Protein AF-A0A937WXD7-F1 (afdb_monomer)

pLDDT: mean 73.25, std 17.87, range [34.25, 95.38]

Nearest PDB structures (foldseek):
  3fwv-assembly2_B  TM=6.946E-01  e=4.089E-01  Homo sapiens
  2xpi-assembly1_D  TM=7.766E-01  e=8.037E-01  Schizosaccharomyces pombe
  3esk-assembly1_A  TM=7.006E-01  e=1.664E+00  Homo sapiens
  4gcn-assembly2_B  TM=9.000E-01  e=4.958E+00  Caenorhabditis elegans
  8amz-assembly1_Q  TM=5.021E-01  e=4.469E+00  Spinacia oleracea

Mean predicted aligned error: 12.11 Å

Secondary structure (DSSP, 8-state):
--HHHHHHHHHHHHHHHHHHHHHHHHHHHHHHHHHHHHHHHHHHHTT-HHHHHHHHHHHHHHGGGS---HHHHHHHHHHHHHHHHHTT-HHHHHHHHHHHHHHHHHHHHHHHHHHHHHHTTT-TT--SHHHHTT--

Sequence (136 aa):
MTAARIVSRLLLLLGVQLSAGFAITSDAWGQEASARFEEAVGLLNANRPTDASALLHETLATASGLALPAAVRAKAFTTLAMSEWAMYRRPSAEAALVSAIRTDARSFMAFGATWAKQIAGRFRGYPAFCRSRNAV

Structure (mmCIF, N/CA/C/O backbone):
data_AF-A0A937WXD7-F1
#
_entry.id   AF-A0A937WXD7-F1
#
loop_
_atom_site.group_PDB
_atom_site.id
_atom_site.type_symbol
_atom_site.label_atom_id
_atom_site.label_alt_id
_atom_site.label_comp_id
_atom_site.label_asym_id
_atom_site.label_entity_id
_atom_site.label_seq_id
_atom_site.pdbx_PDB_ins_code
_atom_site.Cartn_x
_atom_site.Cartn_y
_atom_site.Cartn_z
_atom_site.occupancy
_atom_site.B_iso_or_equiv
_atom_site.auth_seq_id
_atom_site.auth_comp_id
_atom_site.auth_asym_id
_atom_site.auth_atom_id
_atom_site.pdbx_PDB_model_num
ATOM 1 N N . MET A 1 1 ? -29.017 23.520 48.560 1.00 54.31 1 MET A N 1
ATOM 2 C CA . MET A 1 1 ? -29.094 22.849 47.241 1.00 54.31 1 MET A CA 1
ATOM 3 C C . MET A 1 1 ? -28.289 23.659 46.223 1.00 54.31 1 MET A C 1
ATOM 5 O O . MET A 1 1 ? -28.898 24.524 45.619 1.00 54.31 1 MET A O 1
ATOM 9 N N . THR A 1 2 ? -26.976 23.458 46.010 1.00 56.44 2 THR A N 1
ATOM 10 C CA . THR A 1 2 ? -26.316 24.251 44.931 1.00 56.44 2 THR A CA 1
ATOM 11 C C . THR A 1 2 ? -24.953 23.777 44.413 1.00 56.44 2 THR A C 1
ATOM 13 O O . THR A 1 2 ? -24.706 23.964 43.233 1.00 56.44 2 THR A O 1
ATOM 16 N N . ALA A 1 3 ? -24.083 23.121 45.189 1.00 48.50 3 ALA A N 1
ATOM 17 C CA . ALA A 1 3 ? -22.734 22.789 44.686 1.00 48.50 3 ALA A CA 1
ATOM 18 C C . ALA A 1 3 ? -22.660 21.467 43.886 1.00 48.50 3 ALA A C 1
ATOM 20 O O . ALA A 1 3 ? -22.119 21.427 42.782 1.00 48.50 3 ALA A O 1
ATOM 21 N N . ALA A 1 4 ? -23.274 20.388 44.386 1.00 50.88 4 ALA A N 1
ATOM 22 C CA . ALA A 1 4 ? -23.145 19.046 43.797 1.00 50.88 4 ALA A CA 1
ATOM 23 C C . ALA A 1 4 ? -23.747 18.915 42.381 1.00 50.88 4 ALA A C 1
ATOM 25 O O . ALA A 1 4 ? -23.225 18.190 41.536 1.00 50.88 4 ALA A O 1
ATOM 26 N N . ARG A 1 5 ? -24.825 19.657 42.087 1.00 55.03 5 ARG A N 1
ATOM 27 C CA . ARG A 1 5 ? -25.471 19.654 40.761 1.00 55.03 5 ARG A CA 1
ATOM 28 C C . ARG A 1 5 ? -24.654 20.392 39.697 1.00 55.03 5 ARG A C 1
ATOM 30 O O . ARG A 1 5 ? -24.740 20.037 38.526 1.00 55.03 5 ARG A O 1
ATOM 37 N N . ILE A 1 6 ? -23.863 21.389 40.099 1.00 57.25 6 ILE A N 1
ATOM 38 C CA . ILE A 1 6 ? -23.014 22.168 39.190 1.00 57.25 6 ILE A CA 1
ATOM 39 C C . ILE A 1 6 ? -21.784 21.347 38.801 1.00 57.25 6 ILE A C 1
ATOM 41 O O . ILE A 1 6 ? -21.509 21.214 37.616 1.00 57.25 6 ILE A O 1
ATOM 45 N N . VAL A 1 7 ? -21.115 20.711 39.770 1.00 58.84 7 VAL A N 1
ATOM 46 C CA . VAL A 1 7 ? -19.938 19.856 39.515 1.00 58.84 7 VAL A CA 1
ATOM 47 C C . VAL A 1 7 ? -20.293 18.666 38.619 1.00 58.84 7 VAL A C 1
ATOM 49 O O . VAL A 1 7 ? -19.567 18.359 37.679 1.00 58.84 7 VAL A O 1
ATOM 52 N N . SER A 1 8 ? -21.453 18.041 38.846 1.00 52.41 8 SER A N 1
ATOM 53 C CA . SER A 1 8 ? -21.922 16.916 38.029 1.00 52.41 8 SER A CA 1
ATOM 54 C C . SER A 1 8 ? -22.272 17.333 36.590 1.00 52.41 8 SER A C 1
ATOM 56 O O . SER A 1 8 ? -21.928 16.627 35.644 1.00 52.41 8 SER A O 1
ATOM 58 N N . ARG A 1 9 ? -22.864 18.522 36.392 1.00 55.69 9 ARG A N 1
ATOM 59 C CA . ARG A 1 9 ? -23.086 19.091 35.049 1.00 55.69 9 ARG A CA 1
ATOM 60 C C . ARG A 1 9 ? -21.786 19.509 34.358 1.00 55.69 9 ARG A C 1
ATOM 62 O O . ARG A 1 9 ? -21.676 19.312 33.154 1.00 55.69 9 ARG A O 1
ATOM 69 N N . LEU A 1 10 ? -20.810 20.041 35.097 1.00 55.84 10 LEU A N 1
ATOM 70 C CA . LEU A 1 10 ? -19.503 20.411 34.547 1.00 55.84 10 LEU A CA 1
ATOM 71 C C . LEU A 1 10 ? -18.728 19.174 34.071 1.00 55.84 10 LEU A C 1
ATOM 73 O O . LEU A 1 10 ? -18.186 19.188 32.973 1.00 55.84 10 LEU A O 1
ATOM 77 N N . LEU A 1 11 ? -18.732 18.093 34.860 1.00 55.59 11 LEU A N 1
ATOM 78 C CA . LEU A 1 11 ? -18.101 16.817 34.499 1.00 55.59 11 LEU A CA 1
ATOM 79 C C . LEU A 1 11 ? -18.755 16.168 33.274 1.00 55.59 11 LEU A C 1
ATOM 81 O O . LEU A 1 11 ? -18.049 15.648 32.414 1.00 55.59 11 LEU A O 1
ATOM 85 N N . LEU A 1 12 ? -20.085 16.238 33.157 1.00 55.94 12 LEU A N 1
ATOM 86 C CA . LEU A 1 12 ? -20.796 15.757 31.969 1.00 55.94 12 LEU A CA 1
ATOM 87 C C . LEU A 1 12 ? -20.461 16.592 30.725 1.00 55.94 12 LEU A C 1
ATOM 89 O O . LEU A 1 12 ? -20.209 16.025 29.668 1.00 55.94 12 LEU A O 1
ATOM 93 N N . LEU A 1 13 ? -20.402 17.922 30.841 1.00 52.91 13 LEU A N 1
ATOM 94 C CA . LEU A 1 13 ? -20.042 18.799 29.720 1.00 52.91 13 LEU A CA 1
ATOM 95 C C . LEU A 1 13 ? -18.579 18.613 29.277 1.00 52.91 13 LEU A C 1
ATOM 97 O O . LEU A 1 13 ? -18.317 18.549 28.078 1.00 52.91 13 LEU A O 1
ATOM 101 N N . LEU A 1 14 ? -17.646 18.448 30.221 1.00 51.62 14 LEU A N 1
ATOM 102 C CA . LEU A 1 14 ? -16.238 18.132 29.939 1.00 51.62 14 LEU A CA 1
ATOM 103 C C . LEU A 1 14 ? -16.071 16.743 29.298 1.00 51.62 14 LEU A C 1
ATOM 105 O O . LEU A 1 14 ? -15.322 16.601 28.332 1.00 51.62 14 LEU A O 1
ATOM 109 N N . GLY A 1 15 ? -16.800 15.731 29.778 1.00 48.06 15 GLY A N 1
ATOM 110 C CA . GLY A 1 15 ? -16.779 14.382 29.202 1.00 48.06 15 GLY A CA 1
ATOM 111 C C . GLY A 1 15 ? -17.342 14.318 27.776 1.00 48.06 15 GLY A C 1
ATOM 112 O O . GLY A 1 15 ? -16.818 13.583 26.937 1.00 48.06 15 GLY A O 1
ATOM 113 N N . VAL A 1 16 ? -18.364 15.127 27.473 1.00 51.28 16 VAL A N 1
ATOM 114 C CA . VAL A 1 16 ? -18.978 15.222 26.136 1.00 51.28 16 VAL A CA 1
ATOM 115 C C . VAL A 1 16 ? -18.104 16.019 25.157 1.00 51.28 16 VAL A C 1
ATOM 117 O O . VAL A 1 16 ? -18.002 15.645 23.990 1.00 51.28 16 VAL A O 1
ATOM 120 N N . GLN A 1 17 ? -17.417 17.076 25.603 1.00 48.44 17 GLN A N 1
ATOM 121 C CA . GLN A 1 17 ? -16.525 17.847 24.723 1.00 48.44 17 GLN A CA 1
ATOM 122 C C . GLN A 1 17 ? -15.269 17.069 24.308 1.00 48.44 17 GLN A C 1
ATOM 124 O O . GLN A 1 17 ? -14.849 17.168 23.156 1.00 48.44 17 GLN A O 1
ATOM 129 N N . LEU A 1 18 ? -14.696 16.256 25.201 1.00 50.09 18 LEU A N 1
ATOM 130 C CA . LEU A 1 18 ? -13.510 15.450 24.882 1.00 50.09 18 LEU A CA 1
ATOM 131 C C . LEU A 1 18 ? -13.818 14.317 23.893 1.00 50.09 18 LEU A C 1
ATOM 133 O O . LEU A 1 18 ? -13.016 14.040 23.006 1.00 50.09 18 LEU A O 1
ATOM 137 N N . SER A 1 19 ? -14.993 13.695 23.998 1.00 46.59 19 SER A N 1
ATOM 138 C CA . SER A 1 19 ? -15.411 12.619 23.091 1.00 46.59 19 SER A CA 1
ATOM 139 C C . SER A 1 19 ? -15.841 13.144 21.716 1.00 46.59 19 SER A C 1
ATOM 141 O O . SER A 1 19 ? -15.471 12.556 20.700 1.00 46.59 19 SER A O 1
ATOM 143 N N . ALA A 1 20 ? -16.526 14.291 21.655 1.00 48.53 20 ALA A N 1
ATOM 144 C CA . ALA A 1 20 ? -16.847 14.950 20.388 1.00 48.53 20 ALA A CA 1
ATOM 145 C C . ALA A 1 20 ? -15.590 15.480 19.671 1.00 48.53 20 ALA A C 1
ATOM 147 O O . ALA A 1 20 ? -15.448 15.290 18.464 1.00 48.53 20 ALA A O 1
ATOM 148 N N . GLY A 1 21 ? -14.645 16.081 20.405 1.00 47.41 21 GLY A N 1
ATOM 149 C CA . GLY A 1 21 ? -13.369 16.532 19.840 1.00 47.41 21 GLY A CA 1
ATOM 150 C C . GLY A 1 21 ? -12.519 15.377 19.303 1.00 47.41 21 GLY A C 1
ATOM 151 O O . GLY A 1 21 ? -11.939 15.493 18.224 1.00 47.41 21 GLY A O 1
ATOM 152 N N . PHE A 1 22 ? -12.501 14.237 20.000 1.00 50.19 22 PHE A N 1
ATOM 153 C CA . PHE A 1 22 ? -11.789 13.034 19.559 1.00 50.19 22 PHE A CA 1
ATOM 154 C C . PHE A 1 22 ? -12.429 12.397 18.315 1.00 50.19 22 PHE A C 1
ATOM 156 O O . PHE A 1 22 ? -11.721 12.017 17.389 1.00 50.19 22 PHE A O 1
ATOM 163 N N . ALA A 1 23 ? -13.762 12.343 18.239 1.00 51.12 23 ALA A N 1
ATOM 164 C CA . ALA A 1 23 ? -14.464 11.817 17.067 1.00 51.12 23 ALA A CA 1
ATOM 165 C C . ALA A 1 23 ? -14.238 12.685 15.813 1.00 51.12 23 ALA A C 1
ATOM 167 O O . ALA A 1 23 ? -13.855 12.160 14.769 1.00 51.12 23 ALA A O 1
ATOM 168 N N . ILE A 1 24 ? -14.378 14.013 15.929 1.00 52.97 24 ILE A N 1
ATOM 169 C CA . ILE A 1 24 ? -14.190 14.955 14.807 1.00 52.97 24 ILE A CA 1
ATOM 170 C C . ILE A 1 24 ? -12.747 14.920 14.290 1.00 52.97 24 ILE A C 1
ATOM 172 O O . ILE A 1 24 ? -12.511 14.931 13.082 1.00 52.97 24 ILE A O 1
ATOM 176 N N . THR A 1 25 ? -11.773 14.846 15.200 1.00 53.53 25 THR A N 1
ATOM 177 C CA . THR A 1 25 ? -10.364 14.714 14.815 1.00 53.53 25 THR A CA 1
ATOM 178 C C . THR A 1 25 ? -10.084 13.347 14.196 1.00 53.53 25 THR A C 1
ATOM 180 O O . THR A 1 25 ? -9.428 13.286 13.163 1.00 53.53 25 THR A O 1
ATOM 183 N N . SER A 1 26 ? -10.643 12.255 14.720 1.00 58.16 26 SER A N 1
ATOM 184 C CA . SER A 1 26 ? -10.443 10.923 14.133 1.00 58.16 26 SER A CA 1
ATOM 185 C C . SER A 1 26 ? -10.993 10.787 12.704 1.00 58.16 26 SER A C 1
ATOM 187 O O . SER A 1 26 ? -10.331 10.176 11.864 1.00 58.16 26 SER A O 1
ATOM 189 N N . ASP A 1 27 ? -12.133 11.417 12.397 1.00 65.00 27 ASP A N 1
ATOM 190 C CA . ASP A 1 27 ? -12.727 11.403 11.054 1.00 65.00 27 ASP A CA 1
ATOM 191 C C . ASP A 1 27 ? -11.939 12.277 10.070 1.00 65.00 27 ASP A C 1
ATOM 193 O O . ASP A 1 27 ? -11.643 11.839 8.958 1.00 65.00 27 ASP A O 1
ATOM 197 N N . ALA A 1 28 ? -11.534 13.485 10.477 1.00 66.19 28 ALA A N 1
ATOM 198 C CA . ALA A 1 28 ? -10.735 14.373 9.628 1.00 66.19 28 ALA A CA 1
ATOM 199 C C . ALA A 1 28 ? -9.377 13.747 9.270 1.00 66.19 28 ALA A C 1
ATOM 201 O O . ALA A 1 28 ? -8.950 13.778 8.116 1.00 66.19 28 ALA A O 1
ATOM 202 N N . TRP A 1 29 ? -8.727 13.112 10.246 1.00 66.06 29 TRP A N 1
ATOM 203 C CA . TRP A 1 29 ? -7.471 12.400 10.025 1.00 66.06 29 TRP A CA 1
ATOM 204 C C . TRP A 1 29 ? -7.662 11.123 9.195 1.00 66.06 29 TRP A C 1
ATOM 206 O O . TRP A 1 29 ? -6.797 10.777 8.390 1.00 66.06 29 TRP A O 1
ATOM 216 N N . GLY A 1 30 ? -8.799 10.437 9.339 1.00 71.19 30 GLY A N 1
ATOM 217 C CA . GLY A 1 30 ? -9.152 9.288 8.507 1.00 71.19 30 GLY A CA 1
ATOM 218 C C . GLY A 1 30 ? -9.351 9.649 7.030 1.00 71.19 30 GLY A C 1
ATOM 219 O O . GLY A 1 30 ? -8.919 8.901 6.146 1.00 71.19 30 GLY A O 1
ATOM 220 N N . GLN A 1 31 ? -9.958 10.808 6.756 1.00 78.00 31 GLN A N 1
ATOM 221 C CA . GLN A 1 31 ? -10.128 11.340 5.400 1.00 78.00 31 GLN A CA 1
ATOM 222 C C . GLN A 1 31 ? -8.793 11.769 4.786 1.00 78.00 31 GLN A C 1
ATOM 224 O O . GLN A 1 31 ? -8.493 11.379 3.660 1.00 78.00 31 GLN A O 1
ATOM 229 N N . GLU A 1 32 ? -7.955 12.485 5.541 1.00 83.75 32 GLU A N 1
ATOM 230 C CA . GLU A 1 32 ? -6.622 12.899 5.084 1.00 83.75 32 GLU A CA 1
ATOM 231 C C . GLU A 1 32 ? -5.732 11.690 4.755 1.00 83.75 32 GLU A C 1
ATOM 233 O O . GLU A 1 32 ? -5.123 11.625 3.688 1.00 83.75 32 GLU A O 1
ATOM 238 N N . ALA A 1 33 ? -5.704 10.680 5.631 1.00 81.94 33 ALA A N 1
ATOM 239 C CA . ALA A 1 33 ? -4.957 9.451 5.376 1.00 81.94 33 ALA A CA 1
ATOM 240 C C . ALA A 1 33 ? -5.478 8.714 4.129 1.00 81.94 33 ALA A C 1
ATOM 242 O O . ALA A 1 33 ? -4.689 8.216 3.327 1.00 81.94 33 ALA A O 1
ATOM 243 N N . SER A 1 34 ? -6.800 8.685 3.927 1.00 81.94 34 SER A N 1
ATOM 244 C CA . SER A 1 34 ? -7.402 8.085 2.731 1.00 81.94 34 SER A CA 1
ATOM 245 C C . SER A 1 34 ? -7.023 8.842 1.453 1.00 81.94 34 SER A C 1
ATOM 247 O O . SER A 1 34 ? -6.686 8.206 0.456 1.00 81.94 34 SER A O 1
ATOM 249 N N . ALA A 1 35 ? -7.008 10.177 1.485 1.00 87.44 35 ALA A N 1
ATOM 250 C CA . ALA A 1 35 ? -6.587 11.004 0.356 1.00 87.44 35 ALA A CA 1
ATOM 251 C C . ALA A 1 35 ? -5.115 10.761 -0.016 1.00 87.44 35 ALA A C 1
ATOM 253 O O . ALA A 1 35 ? -4.805 10.542 -1.187 1.00 87.44 35 ALA A O 1
ATOM 254 N N . ARG A 1 36 ? -4.219 10.690 0.978 1.00 90.94 36 ARG A N 1
ATOM 255 C CA . ARG A 1 36 ? -2.796 10.373 0.757 1.00 90.94 36 ARG A CA 1
ATOM 256 C C . ARG A 1 36 ? -2.575 8.970 0.202 1.00 90.94 36 ARG A C 1
ATOM 258 O O . ARG A 1 36 ? -1.652 8.749 -0.578 1.00 90.94 36 ARG A O 1
ATOM 265 N N . PHE A 1 37 ? -3.427 8.006 0.553 1.00 90.00 37 PHE A N 1
ATOM 266 C CA . PHE A 1 37 ? -3.363 6.677 -0.054 1.00 90.00 37 PHE A CA 1
ATOM 267 C C . PHE A 1 37 ? -3.756 6.690 -1.532 1.00 90.00 37 PHE A C 1
ATOM 269 O O . PHE A 1 37 ? -3.083 6.043 -2.334 1.00 90.00 37 PHE A O 1
ATOM 276 N N . GLU A 1 38 ? -4.797 7.433 -1.909 1.00 89.62 38 GLU A N 1
ATOM 277 C CA . GLU A 1 38 ? -5.166 7.601 -3.321 1.00 89.62 38 GLU A CA 1
ATOM 278 C C . GLU A 1 38 ? -4.081 8.366 -4.099 1.00 89.62 38 GLU A C 1
ATOM 280 O O . GLU A 1 38 ? -3.742 7.994 -5.225 1.00 89.62 38 GLU A O 1
ATOM 285 N N . GLU A 1 39 ? -3.441 9.362 -3.479 1.00 93.75 39 GLU A N 1
ATOM 286 C CA . GLU A 1 39 ? -2.273 10.039 -4.052 1.00 93.75 39 GLU A CA 1
ATOM 287 C C . GLU A 1 39 ? -1.114 9.060 -4.299 1.00 93.75 39 GLU A C 1
ATOM 289 O O . GLU A 1 39 ? -0.551 9.029 -5.397 1.00 93.75 39 GLU A O 1
ATOM 294 N N . ALA A 1 40 ? -0.795 8.197 -3.331 1.00 92.81 40 ALA A N 1
ATOM 295 C CA . ALA A 1 40 ? 0.245 7.184 -3.490 1.00 92.81 40 ALA A CA 1
ATOM 296 C C . ALA A 1 40 ? -0.059 6.203 -4.636 1.00 92.81 40 ALA A C 1
ATOM 298 O O . ALA A 1 40 ? 0.847 5.802 -5.372 1.00 92.81 40 ALA A O 1
ATOM 299 N N . VAL A 1 41 ? -1.332 5.843 -4.838 1.00 89.44 41 VAL A N 1
ATOM 300 C CA . VAL A 1 41 ? -1.765 5.048 -6.000 1.00 89.44 41 VAL A CA 1
ATOM 301 C C . VAL A 1 41 ? -1.526 5.819 -7.302 1.00 89.44 41 VAL A C 1
ATOM 303 O O . VAL A 1 41 ? -1.003 5.251 -8.265 1.00 89.44 41 VAL A O 1
ATOM 306 N N . GLY A 1 42 ? -1.846 7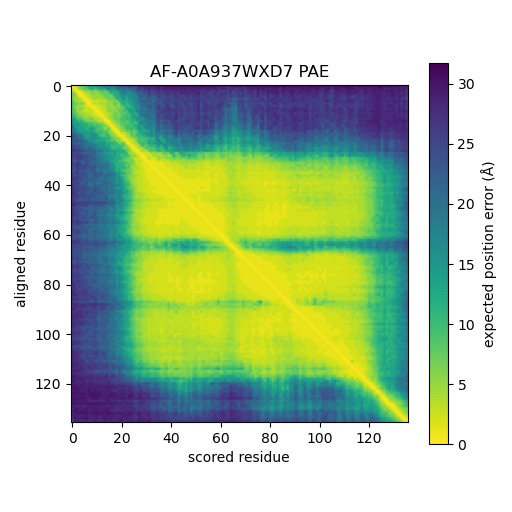.114 -7.333 1.00 89.56 42 GLY A N 1
ATOM 307 C CA . GLY A 1 42 ? -1.548 8.001 -8.459 1.00 89.56 42 GLY A CA 1
ATOM 308 C C . GLY A 1 42 ? -0.054 8.059 -8.793 1.00 89.56 42 GLY A C 1
ATOM 309 O O . GLY A 1 42 ? 0.325 7.885 -9.953 1.00 89.56 42 GLY A O 1
ATOM 310 N N . LEU A 1 43 ? 0.803 8.218 -7.780 1.00 91.62 43 LEU A N 1
ATOM 311 C CA . LEU A 1 43 ? 2.263 8.221 -7.923 1.00 91.62 43 LEU A CA 1
ATOM 312 C C . LEU A 1 43 ? 2.785 6.893 -8.483 1.00 91.62 43 LEU A C 1
ATOM 314 O O . LEU A 1 43 ? 3.588 6.886 -9.420 1.00 91.62 43 LEU A O 1
ATOM 318 N N . LEU A 1 44 ? 2.286 5.763 -7.975 1.00 85.94 44 LEU A N 1
ATOM 319 C CA . LEU A 1 44 ? 2.652 4.445 -8.490 1.00 85.94 44 LEU A CA 1
ATOM 320 C C . LEU A 1 44 ? 2.236 4.280 -9.964 1.00 85.94 44 LEU A C 1
ATOM 322 O O . LEU A 1 44 ? 3.035 3.824 -10.784 1.00 85.94 44 LEU A O 1
ATOM 326 N N . ASN A 1 45 ? 1.028 4.717 -10.332 1.00 85.06 45 ASN A N 1
ATOM 327 C CA . ASN A 1 45 ? 0.537 4.690 -11.717 1.00 85.06 45 ASN A CA 1
ATOM 328 C C . ASN A 1 45 ? 1.338 5.610 -12.656 1.00 85.06 45 ASN A C 1
ATOM 330 O O . ASN A 1 45 ? 1.533 5.287 -13.836 1.00 85.06 45 ASN A O 1
ATOM 334 N N . ALA A 1 46 ? 1.854 6.718 -12.123 1.00 88.00 46 ALA A N 1
ATOM 335 C CA . ALA A 1 46 ? 2.773 7.632 -12.795 1.00 88.00 46 ALA A CA 1
ATOM 336 C C . ALA A 1 46 ? 4.227 7.118 -12.844 1.00 88.00 46 ALA A C 1
ATOM 338 O O . ALA A 1 46 ? 5.116 7.852 -13.269 1.00 88.00 46 ALA A O 1
ATOM 339 N N . ASN A 1 47 ? 4.480 5.862 -12.451 1.00 86.69 47 ASN A N 1
ATOM 340 C CA . ASN A 1 47 ? 5.806 5.242 -12.425 1.00 86.69 47 ASN A CA 1
ATOM 341 C C . ASN A 1 47 ? 6.795 5.931 -11.464 1.00 86.69 47 ASN A C 1
ATOM 343 O O . ASN A 1 47 ? 7.998 5.972 -11.723 1.00 86.69 47 ASN A O 1
ATOM 347 N N . ARG A 1 48 ? 6.292 6.452 -10.338 1.00 88.19 48 ARG A N 1
ATOM 348 C CA . ARG A 1 48 ? 7.074 7.072 -9.255 1.00 88.19 48 ARG A CA 1
ATOM 349 C C . ARG A 1 48 ? 6.997 6.229 -7.969 1.00 88.19 48 ARG A C 1
ATOM 351 O O . ARG A 1 48 ? 6.458 6.688 -6.962 1.00 88.19 48 ARG A O 1
ATOM 358 N N . PRO A 1 49 ? 7.504 4.979 -7.973 1.00 89.94 49 PRO A N 1
ATOM 359 C CA . PRO A 1 49 ? 7.355 4.062 -6.840 1.00 89.94 49 PRO A CA 1
ATOM 360 C C . PRO A 1 49 ? 8.110 4.517 -5.582 1.00 89.94 49 PRO A C 1
ATOM 362 O O . PRO A 1 49 ? 7.676 4.208 -4.476 1.00 89.94 49 PRO A O 1
ATOM 365 N N . THR A 1 50 ? 9.203 5.273 -5.726 1.00 92.31 50 THR A N 1
ATOM 366 C CA . THR A 1 50 ? 9.938 5.845 -4.586 1.00 92.31 50 THR A CA 1
ATOM 367 C C . THR A 1 50 ? 9.076 6.825 -3.802 1.00 92.31 50 THR A C 1
ATOM 369 O O . THR A 1 50 ? 8.991 6.725 -2.581 1.00 92.31 50 THR A O 1
ATOM 372 N N . ASP A 1 51 ? 8.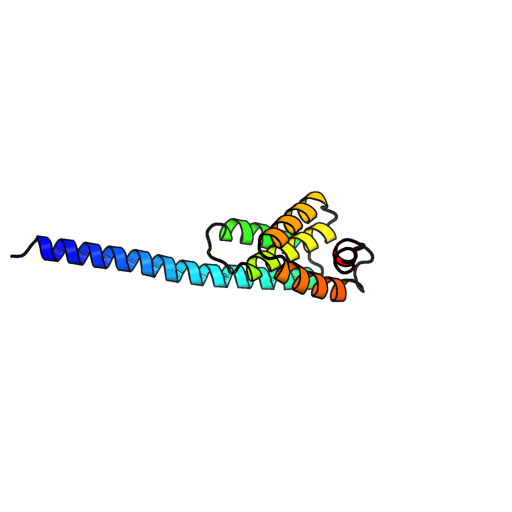390 7.721 -4.510 1.00 94.81 51 ASP A N 1
ATOM 373 C CA . ASP A 1 51 ? 7.557 8.753 -3.894 1.00 94.81 51 ASP A CA 1
ATOM 374 C C . ASP A 1 51 ? 6.297 8.134 -3.281 1.00 94.81 51 ASP A C 1
ATOM 376 O O . ASP A 1 51 ? 5.922 8.470 -2.161 1.00 94.81 51 ASP A O 1
ATOM 380 N N . ALA A 1 52 ? 5.697 7.158 -3.973 1.00 93.12 52 ALA A N 1
ATOM 381 C CA . ALA A 1 52 ? 4.573 6.387 -3.448 1.00 93.12 52 ALA A CA 1
ATOM 382 C C . ALA A 1 52 ? 4.942 5.648 -2.147 1.00 93.12 52 ALA A C 1
ATOM 384 O O . ALA A 1 52 ? 4.194 5.708 -1.174 1.00 93.12 52 ALA A O 1
ATOM 385 N N . SER A 1 53 ? 6.101 4.977 -2.108 1.00 94.88 53 SER A N 1
ATOM 386 C CA . SER A 1 53 ? 6.603 4.295 -0.904 1.00 94.88 53 SER A CA 1
ATOM 387 C C . SER A 1 53 ? 6.837 5.277 0.246 1.00 94.88 53 SER A C 1
ATOM 389 O O . SER A 1 53 ? 6.360 5.028 1.353 1.00 94.88 53 SER A O 1
ATOM 391 N N . ALA A 1 54 ? 7.505 6.408 -0.009 1.00 95.19 54 ALA A N 1
ATOM 392 C CA . ALA A 1 54 ? 7.775 7.415 1.015 1.00 95.19 54 ALA A CA 1
ATOM 393 C C . ALA A 1 54 ? 6.478 7.959 1.637 1.00 95.19 54 ALA A C 1
ATOM 395 O O . ALA A 1 54 ? 6.322 7.925 2.859 1.00 95.19 54 ALA A O 1
ATOM 396 N N . LEU A 1 55 ? 5.519 8.355 0.792 1.00 95.38 55 LEU A N 1
ATOM 397 C CA . LEU A 1 55 ? 4.215 8.853 1.229 1.00 95.38 55 LEU A CA 1
ATOM 398 C C . LEU A 1 55 ? 3.445 7.801 2.040 1.00 95.38 55 LEU A C 1
ATOM 400 O O . LEU A 1 55 ? 2.814 8.124 3.048 1.00 95.38 55 LEU A O 1
ATOM 404 N N . LEU A 1 56 ? 3.510 6.528 1.637 1.00 93.94 56 LEU A N 1
ATOM 405 C CA . LEU A 1 56 ? 2.836 5.436 2.340 1.00 93.94 56 LEU A CA 1
ATOM 406 C C . LEU A 1 56 ? 3.459 5.136 3.701 1.00 93.94 56 LEU A C 1
ATOM 408 O O . LEU A 1 56 ? 2.712 4.930 4.653 1.00 93.94 56 LEU A O 1
ATOM 412 N N . HIS A 1 57 ? 4.789 5.128 3.822 1.00 93.19 57 HIS A N 1
ATOM 413 C CA . HIS A 1 57 ? 5.454 4.941 5.117 1.00 93.19 57 HIS A CA 1
ATOM 414 C C . HIS A 1 57 ? 5.097 6.063 6.091 1.00 93.19 57 HIS A C 1
ATOM 416 O O . HIS A 1 57 ? 4.727 5.784 7.230 1.00 93.19 57 HIS A O 1
ATOM 422 N N . GLU A 1 58 ? 5.133 7.317 5.634 1.00 91.69 58 GLU A N 1
ATOM 423 C CA . GLU A 1 58 ? 4.734 8.471 6.446 1.00 91.69 58 GLU A CA 1
ATOM 424 C C . GLU A 1 58 ? 3.265 8.372 6.877 1.00 91.69 58 GLU A C 1
ATOM 426 O O . GLU A 1 58 ? 2.933 8.487 8.062 1.00 91.69 58 GLU A O 1
ATOM 431 N N . THR A 1 59 ? 2.372 8.102 5.924 1.00 89.94 59 THR A N 1
ATOM 432 C CA . THR A 1 59 ? 0.930 8.053 6.185 1.00 89.94 59 THR A CA 1
ATOM 433 C C . THR A 1 59 ? 0.562 6.875 7.089 1.00 89.94 59 THR A C 1
ATOM 435 O O . THR A 1 59 ? -0.253 7.026 7.990 1.00 89.94 59 THR A O 1
ATOM 438 N N . LEU A 1 60 ? 1.177 5.700 6.919 1.00 88.25 60 LEU A N 1
ATOM 439 C CA . LEU A 1 60 ? 0.918 4.534 7.772 1.00 88.25 60 LEU A CA 1
ATOM 440 C C . LEU A 1 60 ? 1.493 4.701 9.185 1.00 88.25 60 LEU A C 1
ATOM 442 O O . LEU A 1 60 ? 0.874 4.242 10.145 1.00 88.25 60 LEU A O 1
ATOM 446 N N . ALA A 1 61 ? 2.641 5.371 9.332 1.00 87.06 61 ALA A N 1
ATOM 447 C CA . ALA A 1 61 ? 3.211 5.683 10.641 1.00 87.06 61 ALA A CA 1
ATOM 448 C C . ALA A 1 61 ? 2.325 6.670 11.415 1.00 87.06 61 ALA A C 1
ATOM 450 O O . ALA A 1 61 ? 1.995 6.433 12.580 1.00 87.06 61 ALA A O 1
ATOM 451 N N . THR A 1 62 ? 1.881 7.740 10.750 1.00 81.75 62 THR A N 1
ATOM 452 C CA . THR A 1 62 ? 1.002 8.761 11.342 1.00 81.75 62 THR A CA 1
ATOM 453 C C . THR A 1 62 ? -0.410 8.235 11.605 1.00 81.75 62 THR A C 1
ATOM 455 O O . THR A 1 62 ? -1.005 8.555 12.632 1.00 81.75 62 THR A O 1
ATOM 458 N N . ALA A 1 63 ? -0.927 7.354 10.747 1.00 77.25 63 ALA A N 1
ATOM 459 C CA . ALA A 1 63 ? -2.243 6.743 10.910 1.00 77.25 63 ALA A CA 1
ATOM 460 C C . ALA A 1 63 ? -2.276 5.545 11.877 1.00 77.25 63 ALA A C 1
ATOM 462 O O . ALA A 1 63 ? -3.338 4.946 12.057 1.00 77.25 63 ALA A O 1
ATOM 463 N N . SER A 1 64 ? -1.155 5.183 12.517 1.00 66.44 64 SER A N 1
ATOM 464 C CA . SER A 1 64 ? -1.051 3.995 13.385 1.00 66.44 64 SER A CA 1
ATOM 465 C C . SER A 1 64 ? -1.981 4.010 14.612 1.00 66.44 64 SER A C 1
ATOM 467 O O . SER A 1 64 ? -2.232 2.957 15.195 1.00 66.44 64 SER A O 1
ATOM 469 N N . GLY A 1 65 ? -2.564 5.164 14.957 1.00 65.00 65 GLY A N 1
ATOM 470 C CA . GLY A 1 65 ? -3.589 5.312 15.999 1.00 65.00 65 GLY A CA 1
ATOM 471 C C . GLY A 1 65 ? -5.020 5.539 15.493 1.00 65.00 65 GLY A C 1
ATOM 472 O O . GLY A 1 65 ? -5.924 5.705 16.307 1.00 65.00 65 GLY A O 1
ATOM 473 N N . LEU A 1 66 ? -5.249 5.573 14.176 1.00 69.12 66 LEU A N 1
ATOM 474 C CA . LEU A 1 66 ? -6.554 5.897 13.593 1.00 69.12 66 LEU A CA 1
ATOM 475 C C . LEU A 1 66 ? -7.382 4.640 13.308 1.00 69.12 66 LEU A C 1
ATOM 477 O O . LEU A 1 66 ? -6.881 3.625 12.810 1.00 69.12 66 LEU A O 1
ATOM 481 N N . ALA A 1 67 ? -8.691 4.733 13.549 1.00 70.38 67 ALA A N 1
ATOM 482 C CA . ALA A 1 67 ? -9.668 3.703 13.204 1.00 70.38 67 ALA A CA 1
ATOM 483 C C . ALA A 1 67 ? -9.996 3.726 11.698 1.00 70.38 67 ALA A C 1
ATOM 485 O O . ALA A 1 67 ? -11.126 3.968 11.286 1.00 70.38 67 ALA A O 1
ATOM 486 N N . LEU A 1 68 ? -8.991 3.485 10.855 1.00 76.31 68 LEU A N 1
ATOM 487 C CA . LEU A 1 68 ? -9.191 3.365 9.414 1.00 76.31 68 LEU A CA 1
ATOM 488 C C . LEU A 1 68 ? -9.909 2.052 9.063 1.00 76.31 68 LEU A C 1
ATOM 490 O O . LEU A 1 68 ? -9.586 1.004 9.642 1.00 76.31 68 LEU A O 1
ATOM 494 N N . PRO A 1 69 ? -10.805 2.053 8.055 1.00 84.56 69 PRO A N 1
ATOM 495 C CA . PRO A 1 69 ? -11.402 0.825 7.552 1.00 84.56 69 PRO A CA 1
ATOM 496 C C . PRO A 1 69 ? -10.326 -0.185 7.136 1.00 84.56 69 PRO A C 1
ATOM 498 O O . PRO A 1 69 ? -9.351 0.161 6.463 1.00 84.56 69 PRO A O 1
ATOM 501 N N . ALA A 1 70 ? -10.516 -1.458 7.495 1.00 84.25 70 ALA A N 1
ATOM 502 C CA . ALA A 1 70 ? -9.561 -2.524 7.182 1.00 84.25 70 ALA A CA 1
ATOM 503 C C . ALA A 1 70 ? -9.251 -2.603 5.676 1.00 84.25 70 ALA A C 1
ATOM 505 O O . ALA A 1 70 ? -8.089 -2.711 5.294 1.00 84.25 70 ALA A O 1
ATOM 506 N N . ALA A 1 71 ? -10.263 -2.427 4.824 1.00 84.00 71 ALA A N 1
ATOM 507 C CA . ALA A 1 71 ? -1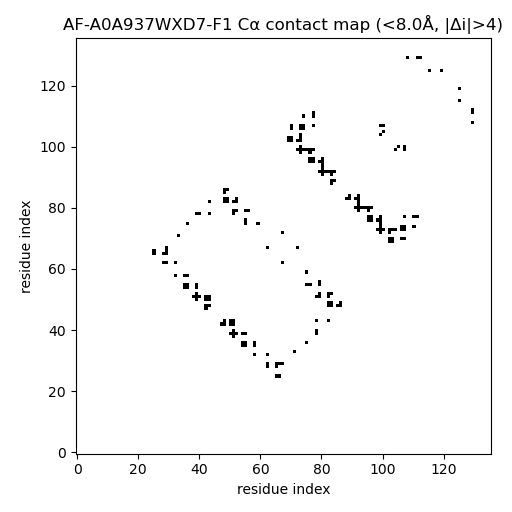0.099 -2.396 3.374 1.00 84.00 71 ALA A CA 1
ATOM 508 C C . ALA A 1 71 ? -9.160 -1.272 2.891 1.00 84.00 71 ALA A C 1
ATOM 510 O O . ALA A 1 71 ? -8.345 -1.490 1.997 1.00 84.00 71 ALA A O 1
ATOM 511 N N . VAL A 1 72 ? -9.241 -0.081 3.494 1.00 85.50 72 VAL A N 1
ATOM 512 C CA . VAL A 1 72 ? -8.393 1.073 3.143 1.00 85.50 72 VAL A CA 1
ATOM 513 C C . VAL A 1 72 ? -6.945 0.806 3.547 1.00 85.50 72 VAL A C 1
ATOM 515 O O . VAL A 1 72 ? -6.037 0.946 2.730 1.00 85.50 72 VAL A O 1
ATOM 518 N N . ARG A 1 73 ? -6.725 0.315 4.771 1.00 87.38 73 ARG A N 1
ATOM 519 C CA . ARG A 1 73 ? -5.385 -0.080 5.234 1.00 87.38 73 ARG A CA 1
ATOM 520 C C . ARG A 1 73 ? -4.791 -1.210 4.390 1.00 87.38 73 ARG A C 1
ATOM 522 O O . ARG A 1 73 ? -3.617 -1.159 4.036 1.00 87.38 73 ARG A O 1
ATOM 529 N N . ALA A 1 74 ? -5.594 -2.210 4.029 1.00 87.31 74 ALA A N 1
ATOM 530 C CA . ALA A 1 74 ? -5.149 -3.306 3.176 1.00 87.31 74 ALA A CA 1
ATOM 531 C C . ALA A 1 74 ? -4.733 -2.804 1.789 1.00 87.31 74 ALA A C 1
ATOM 533 O O . ALA A 1 74 ? -3.681 -3.208 1.297 1.00 87.31 74 ALA A O 1
ATOM 534 N N . LYS A 1 75 ? -5.492 -1.878 1.185 1.00 88.44 75 LYS A N 1
ATOM 535 C CA . LYS A 1 75 ? -5.089 -1.207 -0.061 1.00 88.44 75 LYS A CA 1
ATOM 536 C C . LYS A 1 75 ? -3.763 -0.462 0.102 1.00 88.44 75 LYS A C 1
ATOM 538 O O . LYS A 1 75 ? -2.871 -0.687 -0.705 1.00 88.44 75 LYS A O 1
ATOM 543 N N . ALA A 1 76 ? -3.591 0.331 1.161 1.00 90.81 76 ALA A N 1
ATOM 544 C CA . ALA A 1 76 ? -2.351 1.069 1.419 1.00 90.81 76 ALA A CA 1
ATOM 545 C C . ALA A 1 76 ? -1.124 0.143 1.520 1.00 90.81 76 ALA A C 1
ATOM 547 O O . ALA A 1 76 ? -0.128 0.348 0.826 1.00 90.81 76 ALA A O 1
ATOM 548 N N . PHE A 1 77 ? -1.215 -0.936 2.306 1.00 91.62 77 PHE A N 1
ATOM 549 C CA . PHE A 1 77 ? -0.146 -1.938 2.392 1.00 91.62 77 PHE A CA 1
ATOM 550 C C . PHE A 1 77 ? 0.090 -2.676 1.070 1.00 91.62 77 PHE A C 1
ATOM 552 O O . PHE A 1 77 ? 1.227 -3.012 0.746 1.00 91.62 77 PHE A O 1
ATOM 559 N N . THR A 1 78 ? -0.963 -2.902 0.283 1.00 89.94 78 THR A N 1
ATOM 560 C CA . THR A 1 78 ? -0.842 -3.505 -1.049 1.00 89.94 78 THR A CA 1
ATOM 561 C C . THR A 1 78 ? -0.059 -2.585 -1.991 1.00 89.94 78 THR A C 1
ATOM 563 O O . THR A 1 78 ? 0.894 -3.031 -2.628 1.00 89.94 78 THR A O 1
ATOM 566 N N . THR A 1 79 ? -0.398 -1.293 -2.030 1.00 90.06 79 THR A N 1
ATOM 567 C CA . THR A 1 79 ? 0.319 -0.275 -2.815 1.00 90.06 79 THR A CA 1
ATOM 568 C C . THR A 1 79 ? 1.769 -0.134 -2.354 1.00 90.06 79 THR A C 1
ATOM 570 O O . THR A 1 79 ? 2.669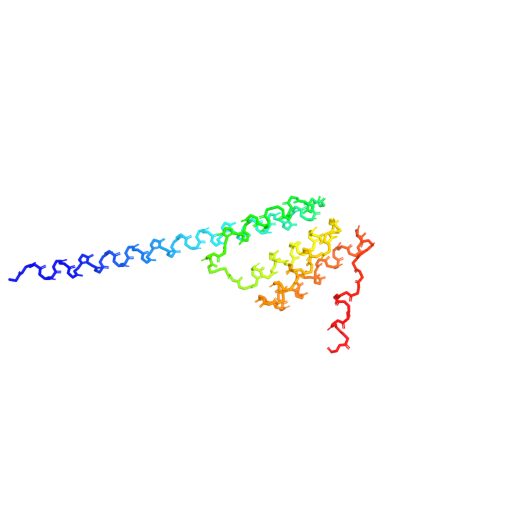 0.006 -3.185 1.00 90.06 79 THR A O 1
ATOM 573 N N . LEU A 1 80 ? 2.028 -0.245 -1.047 1.00 93.44 80 LEU A N 1
ATOM 574 C CA . LEU A 1 80 ? 3.384 -0.223 -0.505 1.00 93.44 80 LEU A CA 1
ATOM 575 C C . LEU A 1 80 ? 4.178 -1.438 -0.990 1.00 93.44 80 LEU A C 1
ATOM 577 O O . LEU A 1 80 ? 5.261 -1.275 -1.543 1.00 93.44 80 LEU A O 1
ATOM 581 N N . ALA A 1 81 ? 3.615 -2.644 -0.873 1.00 88.69 81 ALA A N 1
ATOM 582 C CA . ALA A 1 81 ? 4.255 -3.868 -1.348 1.00 88.69 81 ALA A CA 1
ATOM 583 C C . ALA A 1 81 ? 4.624 -3.7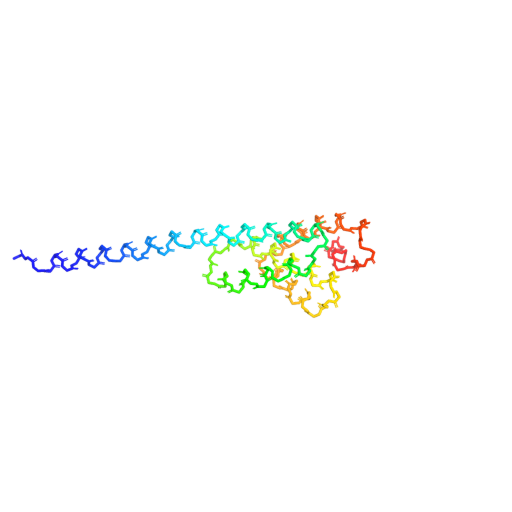83 -2.837 1.00 88.69 81 ALA A C 1
ATOM 585 O O . ALA A 1 81 ? 5.720 -4.172 -3.234 1.00 88.69 81 ALA A O 1
ATOM 586 N N . MET A 1 82 ? 3.733 -3.227 -3.658 1.00 87.19 82 MET A N 1
ATOM 587 C CA . MET A 1 82 ? 3.969 -3.011 -5.088 1.00 87.19 82 MET A CA 1
ATOM 588 C C . MET A 1 82 ? 5.076 -1.990 -5.354 1.00 87.19 82 MET A C 1
ATOM 590 O O . MET A 1 82 ? 5.927 -2.222 -6.213 1.00 87.19 82 MET A O 1
ATOM 594 N N . SER A 1 83 ? 5.084 -0.885 -4.610 1.00 89.44 83 SER A N 1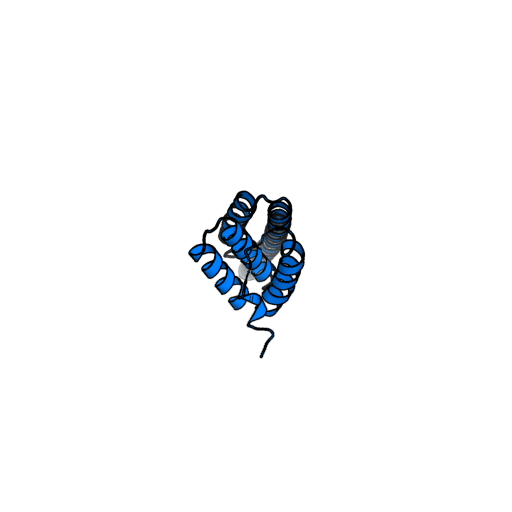
ATOM 595 C CA . SER A 1 83 ? 6.098 0.166 -4.726 1.00 89.44 83 SER A CA 1
ATOM 596 C C . SER A 1 83 ? 7.485 -0.361 -4.351 1.00 89.44 83 SER A C 1
ATOM 598 O O . SER A 1 83 ? 8.442 -0.187 -5.102 1.00 89.44 83 SER A O 1
ATOM 600 N N . GLU A 1 84 ? 7.591 -1.087 -3.235 1.00 88.62 84 GLU A N 1
ATOM 601 C CA . GLU A 1 84 ? 8.837 -1.726 -2.796 1.00 88.62 84 GLU A CA 1
ATOM 602 C C . GLU A 1 84 ? 9.314 -2.796 -3.790 1.00 88.62 84 GLU A C 1
ATOM 604 O O . GLU A 1 84 ? 10.507 -2.879 -4.092 1.00 88.62 84 GLU A O 1
ATOM 609 N N . TRP A 1 85 ? 8.392 -3.576 -4.366 1.00 85.81 85 TRP A N 1
ATOM 610 C CA . TRP A 1 85 ? 8.726 -4.564 -5.395 1.00 85.81 85 TRP A CA 1
ATOM 611 C C . TRP A 1 85 ? 9.271 -3.909 -6.666 1.00 85.81 85 TRP A C 1
ATOM 613 O O . TRP A 1 85 ? 10.273 -4.369 -7.212 1.00 85.81 85 TRP A O 1
ATOM 623 N N . ALA A 1 86 ? 8.654 -2.812 -7.118 1.00 84.25 86 ALA A N 1
ATOM 624 C CA . ALA A 1 86 ? 9.111 -2.049 -8.281 1.00 84.25 86 ALA A CA 1
ATOM 625 C C . ALA A 1 86 ? 10.519 -1.456 -8.085 1.00 84.25 86 ALA A C 1
ATOM 627 O O . ALA A 1 86 ? 11.242 -1.249 -9.057 1.00 84.25 86 ALA A O 1
ATOM 628 N N . MET A 1 87 ? 10.925 -1.229 -6.833 1.00 86.56 87 MET A N 1
ATOM 629 C CA . MET A 1 87 ? 12.268 -0.783 -6.453 1.00 86.56 87 MET A CA 1
ATOM 630 C C . MET A 1 87 ? 13.243 -1.932 -6.136 1.00 86.56 87 MET A C 1
ATOM 632 O O . MET A 1 87 ? 14.335 -1.674 -5.635 1.00 86.56 87 MET A O 1
ATOM 636 N N . TYR A 1 88 ? 12.874 -3.195 -6.388 1.00 81.88 88 TYR A N 1
ATOM 637 C CA . TYR A 1 88 ? 13.663 -4.393 -6.050 1.00 81.88 88 TYR A CA 1
ATOM 638 C C . TYR A 1 88 ? 13.970 -4.569 -4.547 1.00 81.88 88 TYR A C 1
ATOM 640 O O . TYR A 1 88 ? 14.886 -5.300 -4.165 1.00 81.88 88 TYR A O 1
ATOM 648 N N . ARG A 1 89 ? 13.176 -3.959 -3.659 1.00 83.50 89 ARG A N 1
ATOM 649 C CA . ARG A 1 89 ? 13.329 -4.045 -2.196 1.00 83.50 89 ARG A CA 1
ATOM 650 C C . ARG A 1 89 ? 12.510 -5.202 -1.629 1.00 83.50 89 ARG A C 1
ATOM 652 O O . ARG A 1 89 ? 11.503 -5.020 -0.946 1.00 83.50 89 ARG A O 1
ATOM 659 N N . ARG A 1 90 ? 12.946 -6.423 -1.939 1.00 82.31 90 ARG A N 1
ATOM 660 C CA . ARG A 1 90 ? 12.181 -7.654 -1.681 1.00 82.31 90 ARG A CA 1
ATOM 661 C C . ARG A 1 90 ? 11.737 -7.855 -0.217 1.00 82.31 90 ARG A C 1
ATOM 663 O O . ARG A 1 90 ? 10.550 -8.112 -0.032 1.00 82.31 90 ARG A O 1
ATOM 670 N N . PRO A 1 91 ? 12.589 -7.692 0.816 1.00 87.19 91 PRO A N 1
ATOM 671 C CA . PRO A 1 91 ? 12.154 -7.894 2.203 1.00 87.19 91 PRO A CA 1
ATOM 672 C C . PRO A 1 91 ? 11.051 -6.916 2.635 1.00 87.19 91 PRO A C 1
ATOM 674 O O . PRO A 1 91 ? 10.072 -7.316 3.262 1.00 87.19 91 PRO A O 1
ATOM 677 N N . SER A 1 92 ? 11.171 -5.643 2.245 1.00 84.94 92 SER A N 1
ATOM 678 C CA . SER A 1 92 ? 10.166 -4.611 2.532 1.00 84.94 92 SER A CA 1
ATOM 679 C C . SER A 1 92 ? 8.845 -4.898 1.820 1.00 84.94 92 SER A C 1
ATOM 681 O O . SER A 1 92 ? 7.774 -4.763 2.413 1.00 84.94 92 SER A O 1
ATOM 683 N N . ALA A 1 93 ? 8.917 -5.349 0.565 1.00 85.50 93 ALA A N 1
ATOM 684 C CA . ALA A 1 93 ? 7.743 -5.737 -0.205 1.00 85.50 93 ALA A CA 1
ATOM 685 C C . ALA A 1 93 ? 7.005 -6.928 0.429 1.00 85.50 93 ALA A C 1
ATOM 687 O O . ALA A 1 93 ? 5.780 -6.903 0.555 1.00 85.50 93 ALA A O 1
ATOM 688 N N . GLU A 1 94 ? 7.741 -7.952 0.869 1.00 85.50 94 GLU A N 1
ATOM 689 C CA . GLU A 1 94 ? 7.177 -9.126 1.544 1.00 85.50 94 GLU A CA 1
ATOM 690 C C . GLU A 1 94 ? 6.526 -8.745 2.883 1.00 85.50 94 GLU A C 1
ATOM 692 O O . GLU A 1 94 ? 5.399 -9.163 3.157 1.00 85.50 94 GLU A O 1
ATOM 697 N N . ALA A 1 95 ? 7.167 -7.888 3.683 1.00 87.56 95 ALA A N 1
ATOM 698 C CA . ALA A 1 95 ? 6.597 -7.397 4.937 1.00 87.56 95 ALA A CA 1
ATOM 699 C C . ALA A 1 95 ? 5.279 -6.631 4.718 1.00 87.56 95 ALA A C 1
ATOM 701 O O . ALA A 1 95 ? 4.280 -6.900 5.391 1.00 87.56 95 ALA A O 1
ATOM 702 N N . ALA A 1 96 ? 5.246 -5.720 3.742 1.00 87.94 96 ALA A N 1
ATOM 703 C CA . ALA A 1 96 ? 4.040 -4.973 3.395 1.00 87.94 96 ALA A CA 1
ATOM 704 C C . ALA A 1 96 ? 2.914 -5.896 2.892 1.00 87.94 96 ALA A C 1
ATOM 706 O O . ALA A 1 96 ? 1.755 -5.729 3.274 1.00 87.94 96 ALA A O 1
ATOM 707 N N . LEU A 1 97 ? 3.249 -6.926 2.112 1.00 87.62 97 LEU A N 1
ATOM 708 C CA . LEU A 1 97 ? 2.289 -7.926 1.646 1.00 87.62 97 LEU A CA 1
ATOM 709 C C . LEU A 1 97 ? 1.670 -8.715 2.808 1.00 87.62 97 LEU A C 1
ATOM 711 O O . LEU A 1 97 ? 0.451 -8.898 2.844 1.00 87.62 97 LEU A O 1
ATOM 715 N N . VAL A 1 98 ? 2.475 -9.151 3.784 1.00 88.62 98 VAL A N 1
ATOM 716 C CA . VAL A 1 98 ? 1.959 -9.833 4.984 1.00 88.62 98 VAL A CA 1
ATOM 717 C C . VAL A 1 98 ? 0.997 -8.924 5.750 1.00 88.62 98 VAL A C 1
ATOM 719 O O . VAL A 1 98 ? -0.077 -9.377 6.155 1.00 88.62 98 VAL A O 1
ATOM 722 N N . SER A 1 99 ? 1.335 -7.643 5.907 1.00 89.81 99 SER A N 1
ATOM 723 C CA . SER A 1 99 ? 0.463 -6.659 6.557 1.00 89.81 99 SER A CA 1
ATOM 724 C C . SER A 1 99 ? -0.858 -6.463 5.808 1.00 89.81 99 SER A C 1
ATOM 726 O O . SER A 1 99 ? -1.915 -6.433 6.443 1.00 89.81 99 SER A O 1
ATOM 728 N N . ALA A 1 100 ? -0.839 -6.411 4.472 1.00 86.88 100 ALA A N 1
ATOM 729 C CA . ALA A 1 100 ? -2.052 -6.300 3.658 1.00 86.88 100 ALA A CA 1
ATOM 730 C C . ALA A 1 100 ? -2.994 -7.499 3.859 1.00 86.88 100 ALA A C 1
ATOM 732 O O . ALA A 1 100 ? -4.179 -7.314 4.140 1.00 86.88 100 ALA A O 1
ATOM 733 N N . ILE A 1 101 ? -2.456 -8.722 3.785 1.00 85.25 101 ILE A N 1
ATOM 734 C CA . ILE A 1 101 ? -3.228 -9.964 3.954 1.00 85.25 101 ILE A CA 1
ATOM 735 C C . ILE A 1 101 ? -3.822 -10.061 5.361 1.00 85.25 101 ILE A C 1
ATOM 737 O O . ILE A 1 101 ? -4.990 -10.416 5.505 1.00 85.25 101 ILE A O 1
ATOM 741 N N . ARG A 1 102 ? -3.034 -9.743 6.397 1.00 89.56 102 ARG A N 1
ATOM 742 C CA . ARG A 1 102 ? -3.502 -9.767 7.792 1.00 89.56 102 ARG A CA 1
ATOM 743 C C . ARG A 1 102 ? -4.595 -8.739 8.059 1.00 89.56 102 ARG A C 1
ATOM 745 O O . ARG A 1 102 ? -5.452 -8.980 8.900 1.00 89.56 102 ARG A O 1
ATOM 752 N N . THR A 1 103 ? -4.545 -7.607 7.362 1.00 89.56 103 THR A N 1
ATOM 753 C CA . THR A 1 103 ? -5.522 -6.532 7.528 1.00 89.56 103 THR A CA 1
ATOM 754 C C . THR A 1 103 ? -6.851 -6.884 6.866 1.00 89.56 103 THR A C 1
ATOM 756 O O . THR A 1 103 ? -7.888 -6.808 7.517 1.00 89.56 103 THR A O 1
ATOM 759 N N . ASP A 1 104 ? -6.828 -7.244 5.580 1.00 90.00 104 ASP A N 1
ATOM 760 C CA . ASP A 1 104 ? -7.998 -7.722 4.841 1.00 90.00 104 ASP A CA 1
ATOM 761 C C . A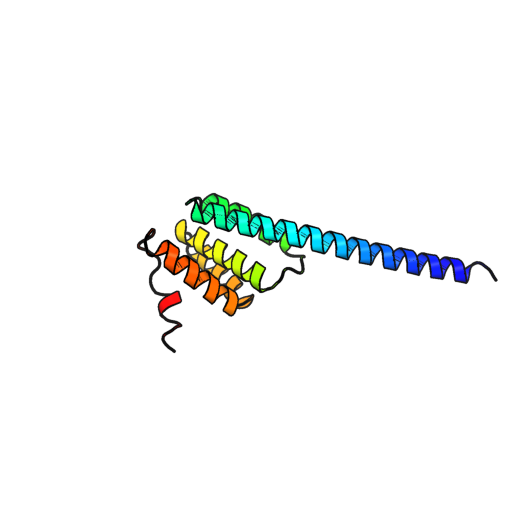SP A 1 104 ? -7.560 -8.421 3.543 1.00 90.00 104 ASP A C 1
ATOM 763 O O . ASP A 1 104 ? -7.309 -7.791 2.508 1.00 90.00 104 ASP A O 1
ATOM 767 N N . ALA A 1 105 ? -7.504 -9.752 3.592 1.00 82.62 105 ALA A N 1
ATOM 768 C CA . ALA A 1 105 ? -7.117 -10.583 2.459 1.00 82.62 105 ALA A CA 1
ATOM 769 C C . ALA A 1 105 ? -8.030 -10.394 1.235 1.00 82.62 105 ALA A C 1
ATOM 771 O O . ALA A 1 105 ? -7.552 -10.488 0.103 1.00 82.62 105 ALA A O 1
ATOM 772 N N . ARG A 1 106 ? -9.325 -10.096 1.425 1.00 85.44 106 ARG A N 1
ATOM 773 C CA . ARG A 1 106 ? -10.259 -9.905 0.306 1.00 85.44 106 ARG A CA 1
ATOM 774 C C . ARG A 1 106 ? -9.924 -8.630 -0.460 1.00 85.44 106 ARG A C 1
ATOM 776 O O . ARG A 1 106 ? -9.829 -8.667 -1.689 1.00 85.44 106 ARG A O 1
ATOM 783 N N . SER A 1 107 ? -9.714 -7.524 0.252 1.00 83.19 107 SER A N 1
ATOM 784 C CA . SER A 1 107 ? -9.316 -6.253 -0.364 1.00 83.19 107 SER A CA 1
ATOM 785 C C . SER A 1 107 ? -7.940 -6.339 -1.017 1.00 83.19 107 SER A C 1
ATOM 787 O O . SER A 1 107 ? -7.780 -5.852 -2.138 1.00 83.19 107 SER A O 1
ATOM 789 N N . PHE A 1 108 ? -6.979 -7.020 -0.379 1.00 84.44 108 PHE A N 1
ATOM 790 C CA . PHE A 1 108 ? -5.676 -7.318 -0.982 1.00 84.44 108 PHE A CA 1
ATOM 791 C C . PHE A 1 108 ? -5.830 -8.050 -2.323 1.00 84.44 108 PHE A C 1
ATOM 793 O O . PHE A 1 108 ? -5.272 -7.610 -3.325 1.00 84.44 108 PHE A O 1
ATOM 800 N N . MET A 1 109 ? -6.620 -9.129 -2.379 1.00 81.00 109 MET A N 1
ATOM 801 C CA . MET A 1 109 ? -6.805 -9.907 -3.611 1.00 81.00 109 MET A CA 1
ATOM 802 C C . MET A 1 109 ? -7.490 -9.092 -4.714 1.00 81.00 109 MET A C 1
ATOM 804 O O . MET A 1 109 ? -7.050 -9.124 -5.863 1.00 81.00 109 MET A O 1
ATOM 808 N N . ALA A 1 110 ? -8.540 -8.336 -4.382 1.00 82.81 110 ALA A N 1
ATOM 809 C CA . ALA A 1 110 ? -9.274 -7.528 -5.356 1.00 82.81 110 ALA A CA 1
ATOM 810 C C . ALA A 1 110 ? -8.404 -6.411 -5.958 1.00 82.81 110 ALA A C 1
ATOM 812 O O . ALA A 1 110 ? -8.354 -6.229 -7.181 1.00 82.81 110 ALA A O 1
ATOM 813 N N . PHE A 1 111 ? -7.682 -5.681 -5.107 1.00 80.62 111 PHE A N 1
ATOM 814 C CA . PHE A 1 111 ? -6.821 -4.588 -5.546 1.00 80.62 111 PHE A CA 1
ATOM 815 C C . PHE A 1 111 ? -5.546 -5.108 -6.223 1.00 80.62 111 PHE A C 1
ATOM 817 O O . PHE A 1 111 ? -5.210 -4.681 -7.328 1.00 80.62 111 PHE A O 1
ATOM 824 N N . GLY A 1 112 ? -4.902 -6.113 -5.626 1.00 78.56 112 GLY A N 1
ATOM 825 C CA . GLY A 1 112 ? -3.737 -6.808 -6.171 1.00 78.56 112 GLY A CA 1
ATOM 826 C C . GLY A 1 112 ? -3.973 -7.371 -7.569 1.00 78.56 112 GLY A C 1
ATOM 827 O O . GLY A 1 112 ? -3.142 -7.188 -8.458 1.00 78.56 112 GLY A O 1
ATOM 828 N N . ALA A 1 113 ? -5.130 -7.997 -7.804 1.00 76.50 113 ALA A N 1
ATOM 829 C CA . ALA A 1 113 ? -5.503 -8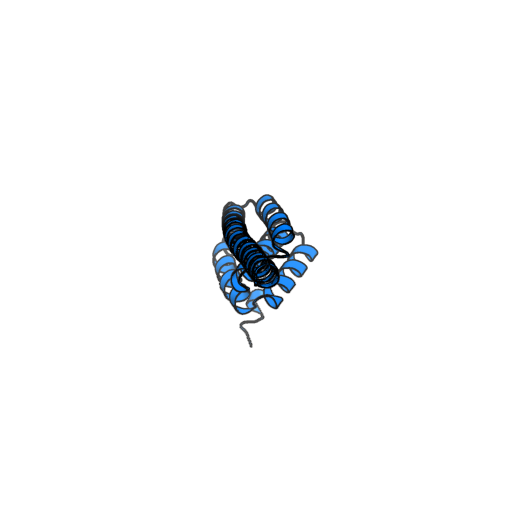.499 -9.125 1.00 76.50 113 ALA A CA 1
ATOM 830 C C . ALA A 1 113 ? -5.735 -7.372 -10.144 1.00 76.50 113 ALA A C 1
ATOM 832 O O . ALA A 1 113 ? -5.361 -7.513 -11.309 1.00 76.50 113 ALA A O 1
ATOM 833 N N . THR A 1 114 ? -6.337 -6.258 -9.720 1.00 76.00 114 THR A N 1
ATOM 834 C CA . THR A 1 114 ? -6.570 -5.085 -10.580 1.00 76.00 114 THR A CA 1
ATOM 835 C C . THR A 1 114 ? -5.247 -4.479 -11.036 1.00 76.00 114 THR A C 1
ATOM 837 O O . THR A 1 114 ? -5.031 -4.284 -12.232 1.00 76.00 114 THR A O 1
ATOM 840 N N . TRP A 1 115 ? -4.321 -4.282 -10.103 1.00 69.56 115 TRP A N 1
ATOM 841 C CA . TRP A 1 115 ? -2.985 -3.785 -10.407 1.00 69.56 115 TRP A CA 1
ATOM 842 C C . TRP A 1 115 ? -2.187 -4.760 -11.277 1.00 69.56 115 TRP A C 1
ATOM 844 O O . TRP A 1 115 ? -1.605 -4.354 -12.279 1.00 69.56 115 TRP A O 1
ATOM 854 N N . ALA A 1 116 ? -2.217 -6.063 -10.974 1.00 69.38 116 ALA A N 1
ATOM 855 C CA . ALA A 1 116 ? -1.518 -7.067 -11.776 1.00 69.38 116 ALA A CA 1
ATOM 856 C C . ALA A 1 116 ? -1.974 -7.042 -13.246 1.00 69.38 116 ALA A C 1
ATOM 858 O O . ALA A 1 116 ? -1.147 -7.191 -14.142 1.00 69.38 116 ALA A O 1
ATOM 859 N N . LYS A 1 117 ? -3.264 -6.790 -13.511 1.00 71.44 117 LYS A N 1
ATOM 860 C CA . LYS A 1 117 ? -3.785 -6.595 -14.875 1.00 71.44 117 LYS A CA 1
ATOM 861 C C . LYS A 1 117 ? -3.248 -5.319 -15.530 1.00 71.44 117 LYS A C 1
ATOM 863 O O . LYS A 1 117 ? -2.877 -5.362 -16.698 1.00 71.44 117 LYS A O 1
ATOM 868 N N . GLN A 1 118 ? -3.178 -4.211 -14.794 1.00 67.19 118 GLN A N 1
ATOM 869 C CA . GLN A 1 118 ? -2.660 -2.929 -15.296 1.00 67.19 118 GLN A CA 1
ATOM 870 C C . GLN A 1 118 ? -1.148 -2.978 -15.582 1.00 67.19 118 GLN A C 1
ATOM 872 O O . GLN A 1 118 ? -0.658 -2.344 -16.515 1.00 67.19 118 GLN A O 1
ATOM 877 N N . ILE A 1 119 ? -0.407 -3.761 -14.797 1.00 58.38 119 ILE A N 1
ATOM 878 C CA . ILE A 1 119 ? 1.060 -3.803 -14.796 1.00 58.38 119 ILE A CA 1
ATOM 879 C C . ILE A 1 119 ? 1.628 -4.949 -15.637 1.00 58.38 119 ILE A C 1
ATOM 881 O O . ILE A 1 119 ? 2.771 -4.859 -16.084 1.00 58.38 119 ILE A O 1
ATOM 885 N N . ALA A 1 120 ? 0.842 -5.988 -15.940 1.00 54.66 120 ALA A N 1
ATOM 886 C CA . ALA A 1 120 ? 1.245 -7.080 -16.831 1.00 54.66 120 ALA A CA 1
ATOM 887 C C . ALA A 1 120 ? 1.723 -6.602 -18.222 1.00 54.66 120 ALA A C 1
ATOM 889 O O . ALA A 1 120 ? 2.463 -7.326 -18.885 1.00 54.66 120 ALA A O 1
ATOM 890 N N . GLY A 1 121 ? 1.361 -5.383 -18.644 1.00 52.81 121 GLY A N 1
ATOM 891 C CA . GLY A 1 121 ? 1.900 -4.737 -19.847 1.00 52.81 121 GLY A CA 1
ATOM 892 C C . GLY A 1 121 ? 3.160 -3.878 -19.643 1.00 52.81 121 GLY A C 1
ATOM 893 O O . GLY A 1 121 ? 3.808 -3.531 -20.625 1.00 52.81 121 GLY A O 1
ATOM 894 N N . ARG A 1 122 ? 3.522 -3.522 -18.401 1.00 50.34 122 ARG A N 1
ATOM 895 C CA . ARG A 1 122 ? 4.506 -2.467 -18.073 1.00 50.34 122 ARG A CA 1
ATOM 896 C C . ARG A 1 122 ? 5.745 -2.969 -17.320 1.00 50.34 122 ARG 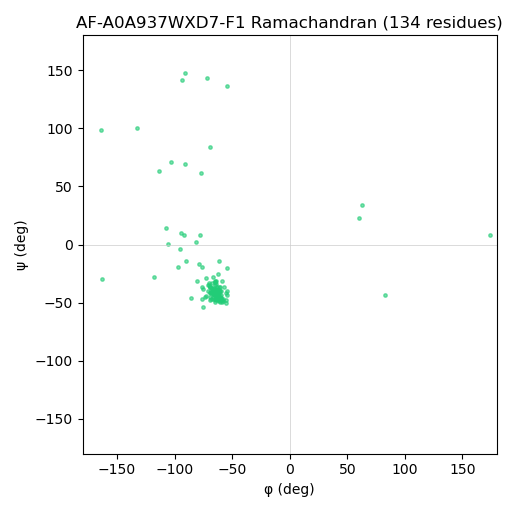A C 1
ATOM 898 O O . ARG A 1 122 ? 6.816 -2.400 -17.483 1.00 50.34 122 ARG A O 1
ATOM 905 N N . PHE A 1 123 ? 5.627 -4.056 -16.554 1.00 47.09 123 PHE A N 1
ATOM 906 C CA . PHE A 1 123 ? 6.740 -4.667 -15.822 1.00 47.09 123 PHE A CA 1
ATOM 907 C C . PHE A 1 123 ? 6.764 -6.188 -16.049 1.00 47.09 123 PHE A C 1
ATOM 909 O O . PHE A 1 123 ? 6.027 -6.946 -15.413 1.00 47.09 123 PHE A O 1
ATOM 916 N N . ARG A 1 124 ? 7.636 -6.668 -16.950 1.00 44.78 124 ARG A N 1
ATOM 917 C CA . ARG A 1 124 ? 7.971 -8.102 -17.058 1.00 44.78 124 ARG A CA 1
ATOM 918 C C . ARG A 1 124 ? 8.772 -8.509 -15.815 1.00 44.78 124 ARG A C 1
ATOM 920 O O . ARG A 1 124 ? 9.994 -8.479 -15.830 1.00 44.78 124 ARG A O 1
ATOM 927 N N . GLY A 1 125 ? 8.083 -8.827 -14.722 1.00 47.97 125 GLY A N 1
ATOM 928 C CA . GLY A 1 125 ? 8.757 -9.126 -13.453 1.00 47.97 125 GLY A CA 1
ATOM 929 C C . GLY A 1 125 ? 7.867 -9.339 -12.231 1.00 47.97 125 GLY A C 1
ATOM 930 O O . GLY A 1 125 ? 8.396 -9.505 -11.135 1.00 47.97 125 GLY A O 1
ATOM 931 N N . TYR A 1 126 ? 6.541 -9.405 -12.391 1.00 47.41 126 TYR A N 1
ATOM 932 C CA . TYR A 1 126 ? 5.639 -9.872 -11.331 1.00 47.41 126 TYR A CA 1
ATOM 933 C C . TYR A 1 126 ? 5.166 -11.316 -11.603 1.00 47.41 126 TYR A C 1
ATOM 935 O O . TYR A 1 126 ? 4.015 -11.520 -12.002 1.00 47.41 126 TYR A O 1
ATOM 943 N N . PRO A 1 127 ? 6.027 -12.350 -11.487 1.00 48.19 127 PRO A N 1
ATOM 944 C CA . PRO A 1 127 ? 5.591 -13.720 -11.668 1.00 48.19 127 PRO A CA 1
ATOM 945 C C . PRO A 1 127 ? 5.140 -14.343 -10.335 1.00 48.19 127 PRO A C 1
ATOM 947 O O . PRO A 1 127 ? 5.691 -14.101 -9.266 1.00 48.19 127 PRO A O 1
ATOM 950 N N . ALA A 1 128 ? 4.166 -15.238 -10.452 1.00 47.91 128 ALA A N 1
ATOM 951 C CA . ALA A 1 128 ? 3.871 -16.351 -9.547 1.00 47.91 128 ALA A CA 1
ATOM 952 C C . ALA A 1 128 ? 3.040 -16.121 -8.268 1.00 47.91 128 ALA A C 1
ATOM 954 O O . ALA A 1 128 ? 2.150 -16.941 -8.047 1.00 47.91 128 ALA A O 1
ATOM 955 N N . PHE A 1 129 ? 3.223 -15.073 -7.452 1.00 43.47 129 PHE A N 1
ATOM 956 C CA . PHE A 1 129 ? 2.566 -15.063 -6.122 1.00 43.47 129 PHE A CA 1
ATOM 957 C C . PHE A 1 129 ? 1.026 -14.983 -6.182 1.00 43.47 129 PHE A C 1
ATOM 959 O O . PHE A 1 129 ? 0.335 -15.764 -5.534 1.00 43.47 129 PHE A O 1
ATOM 966 N N . CYS A 1 130 ? 0.463 -14.110 -7.026 1.00 41.41 130 CYS A N 1
ATOM 967 C CA . CYS A 1 130 ? -0.996 -14.018 -7.195 1.00 41.41 130 CYS A CA 1
ATOM 968 C C . CYS A 1 130 ? -1.582 -15.129 -8.088 1.00 41.41 130 CYS A C 1
ATOM 970 O O . CYS A 1 130 ? -2.788 -15.356 -8.060 1.00 41.41 130 CYS A O 1
ATOM 972 N N . ARG A 1 131 ? -0.757 -15.827 -8.888 1.00 42.78 131 ARG A N 1
ATOM 973 C CA . ARG A 1 131 ? -1.221 -16.938 -9.742 1.00 42.78 131 ARG A CA 1
ATOM 974 C C . ARG A 1 131 ? -1.370 -18.251 -8.976 1.00 42.78 131 ARG A C 1
ATOM 976 O O . ARG A 1 131 ? -2.246 -19.026 -9.335 1.00 42.78 131 ARG A O 1
ATOM 983 N N . SER A 1 132 ? -0.563 -18.509 -7.945 1.00 38.22 132 SER A N 1
ATOM 984 C CA . SER A 1 132 ? -0.584 -19.811 -7.258 1.00 38.22 132 SER A CA 1
ATOM 985 C C . SER A 1 132 ? -1.774 -20.012 -6.314 1.00 38.22 132 SER A C 1
ATOM 987 O O . SER A 1 132 ? -2.109 -21.152 -6.014 1.00 38.22 132 SER A O 1
ATOM 989 N N . ARG A 1 133 ? -2.451 -18.942 -5.870 1.00 41.62 133 ARG A N 1
ATOM 990 C CA . ARG A 1 133 ? -3.597 -19.035 -4.940 1.00 41.62 133 ARG A CA 1
ATOM 991 C C . ARG A 1 133 ? -4.987 -19.049 -5.584 1.00 41.62 133 ARG A C 1
ATOM 993 O O . ARG A 1 133 ? -5.952 -19.227 -4.860 1.00 41.62 133 ARG A O 1
ATOM 1000 N N . ASN A 1 134 ? -5.096 -18.909 -6.906 1.00 36.50 134 ASN A N 1
ATOM 1001 C CA . ASN A 1 134 ? -6.354 -19.146 -7.638 1.00 36.50 134 ASN A CA 1
ATOM 1002 C C . ASN A 1 134 ? -6.451 -20.583 -8.195 1.00 36.50 134 ASN A C 1
ATOM 1004 O O . ASN A 1 134 ? -7.319 -20.860 -9.017 1.00 36.50 134 ASN A O 1
ATOM 1008 N N . ALA A 1 135 ? -5.533 -21.473 -7.800 1.00 37.44 135 ALA A N 1
ATOM 1009 C CA . ALA A 1 135 ? -5.482 -22.873 -8.229 1.00 37.44 135 ALA A CA 1
ATOM 1010 C C . ALA A 1 135 ? -5.897 -23.865 -7.123 1.00 37.44 135 ALA A C 1
ATOM 1012 O O . ALA A 1 135 ? -5.637 -25.059 -7.261 1.00 37.44 135 ALA A O 1
ATOM 1013 N N . VAL A 1 136 ? -6.519 -23.384 -6.038 1.00 34.25 136 VAL A N 1
ATOM 1014 C CA . VAL A 1 136 ? -7.110 -24.213 -4.975 1.00 34.25 136 VAL A CA 1
ATOM 1015 C C . VAL A 1 136 ? -8.493 -23.683 -4.643 1.00 34.25 136 VAL A C 1
ATOM 1017 O O . VAL A 1 136 ? -8.586 -22.458 -4.401 1.00 34.25 136 VAL A O 1
#

Solvent-accessible surface area (backbone atoms only — not comparable to full-atom values): 7345 Å² total; per-residue (Å²): 142,71,64,71,68,50,55,54,50,50,52,51,53,53,55,50,51,54,51,52,53,50,51,56,50,49,53,54,52,45,51,52,48,51,51,53,43,55,48,26,51,50,30,42,76,69,72,34,29,68,60,17,31,52,52,44,54,54,44,53,62,72,43,70,84,53,94,60,57,45,53,58,54,2,41,46,24,39,54,36,15,52,20,28,45,77,68,70,37,57,71,61,13,52,54,25,41,53,51,5,42,73,50,24,47,67,40,25,51,59,52,53,52,53,48,49,64,70,35,66,83,76,49,98,76,82,74,60,74,80,63,65,66,76,76,115

Foldseek 3Di:
DPDPVVVVVVVVVVVVVVVVVVVVVLVVLLVVLLVLLVVLVVCVLVVNLVVSLVSLVVSCVVCVPHPHQLLSLLSSLLSNLVSCVSVVVNVRSVVSNVRSCVSPVVSSLVNVVVVCVVCVVPDPPPDDPSVVVVPD

Radius of gyration: 20.75 Å; Cα contacts (8 Å, |Δi|>4): 112; chains: 1; bounding box: 43×48×67 Å